Protein AF-A0AAU9UAQ5-F1 (afdb_monomer_lite)

pLDDT: mean 81.53, std 12.06, range [38.0, 95.94]

Sequence (138 aa):
MWKEHFDVRSLTKGIWYKTIRPSLSRLSWFNGASISRSDIVIALCLRSGHIPLNSFAFLLSKNNTPNCSECDVPEDVHHIIMECVRIGLAERLAFLEEYNYDLYDLGKCNSILAFPLSEEAKSLYKLVKLALSVKKKV

Secondary structure (DSSP, 8-state):
-HHHHHHHHHTTS---SS---SS--SS-TTTT----HHHHHHHHHHHHT---SHHHHHHTTSSS-SB-TTT-SB--HHIIIII-TTS-HHHHHHHHHHTT--TT-HHHHHHHHHSTTSHHHHHHHHHHHHHHHHGGG-

Structure (mmCIF, N/CA/C/O backbone):
data_AF-A0AAU9UAQ5-F1
#
_entry.id   AF-A0AAU9UAQ5-F1
#
loop_
_atom_site.group_PDB
_atom_site.id
_atom_site.type_symbol
_atom_site.label_atom_id
_atom_site.label_alt_id
_atom_site.label_comp_id
_atom_site.label_asym_id
_atom_site.label_entity_id
_atom_site.label_seq_id
_atom_site.pdbx_PDB_ins_code
_atom_site.Cartn_x
_atom_site.Cartn_y
_atom_site.Cartn_z
_atom_site.occupancy
_atom_site.B_iso_or_equiv
_atom_site.auth_seq_id
_atom_site.auth_comp_id
_atom_site.auth_asym_id
_atom_site.auth_atom_id
_atom_site.pdbx_PDB_model_num
ATOM 1 N N . MET A 1 1 ? -28.585 -23.565 8.540 1.00 58.25 1 MET A N 1
ATOM 2 C CA . MET A 1 1 ? -27.982 -22.248 8.213 1.00 58.25 1 MET A CA 1
ATOM 3 C C . MET A 1 1 ? -26.456 -22.387 8.299 1.00 58.25 1 MET A C 1
ATOM 5 O O . MET A 1 1 ? -26.001 -23.139 9.147 1.00 58.25 1 MET A O 1
ATOM 9 N N . TRP A 1 2 ? -25.638 -21.752 7.444 1.00 69.56 2 TRP A N 1
ATOM 10 C CA . TRP A 1 2 ? -24.169 -21.985 7.428 1.00 69.56 2 TRP A CA 1
ATOM 11 C C . TRP A 1 2 ? -23.490 -21.759 8.794 1.00 69.56 2 TRP A C 1
ATOM 13 O O . TRP A 1 2 ? -22.511 -22.425 9.122 1.00 69.56 2 TRP A O 1
ATOM 23 N N . LYS A 1 3 ? -24.061 -20.857 9.599 1.00 69.81 3 LYS A N 1
ATOM 24 C CA . LYS A 1 3 ? -23.599 -20.503 10.939 1.00 69.81 3 LYS A CA 1
ATOM 25 C C . LYS A 1 3 ? -23.649 -21.678 11.922 1.00 69.81 3 LYS A C 1
ATOM 27 O O . LYS A 1 3 ? -22.651 -21.969 12.561 1.00 69.81 3 LYS A O 1
ATOM 32 N N . GLU A 1 4 ? -24.755 -22.418 11.958 1.00 78.88 4 GLU A N 1
ATOM 33 C CA . GLU A 1 4 ? -24.918 -23.583 12.845 1.00 78.88 4 GLU A CA 1
ATOM 34 C C . GLU A 1 4 ? -23.919 -24.698 12.502 1.00 78.88 4 GLU A C 1
ATOM 36 O O . GLU A 1 4 ? -23.333 -25.319 13.384 1.00 78.88 4 GLU A O 1
ATOM 41 N N . HIS A 1 5 ? -23.676 -24.925 11.205 1.00 74.62 5 HIS A N 1
ATOM 42 C CA . HIS A 1 5 ? -22.689 -25.903 10.742 1.00 74.62 5 HIS A CA 1
ATOM 43 C C . HIS A 1 5 ? -21.254 -25.506 11.129 1.00 74.62 5 HIS A C 1
ATOM 45 O O . HIS A 1 5 ? -20.432 -26.368 11.446 1.00 74.62 5 HIS A O 1
ATOM 51 N N . PHE A 1 6 ? -20.955 -24.205 11.105 1.00 71.19 6 PHE A N 1
ATOM 52 C CA . PHE A 1 6 ? -19.664 -23.661 11.509 1.00 71.19 6 PHE A CA 1
ATOM 53 C C . PHE A 1 6 ? -19.445 -23.773 13.023 1.00 71.19 6 PHE A C 1
ATOM 55 O O . PHE A 1 6 ? -18.406 -24.284 13.446 1.00 71.19 6 PHE A O 1
ATOM 62 N N . ASP A 1 7 ? -20.438 -23.371 13.822 1.00 74.44 7 ASP A N 1
ATOM 63 C CA . ASP A 1 7 ? -20.376 -23.395 15.286 1.00 74.44 7 ASP A CA 1
ATOM 64 C C . ASP A 1 7 ? -20.077 -24.816 15.795 1.00 74.44 7 ASP A C 1
ATOM 66 O O . ASP A 1 7 ? -19.135 -25.012 16.562 1.00 74.44 7 ASP A O 1
ATOM 70 N N . VAL A 1 8 ? -20.765 -25.835 15.263 1.00 80.25 8 VAL A N 1
ATOM 71 C CA . VAL A 1 8 ? -20.524 -27.249 15.614 1.00 80.25 8 VAL A CA 1
ATOM 72 C C . VAL A 1 8 ? -19.118 -27.722 15.218 1.00 80.25 8 VAL A C 1
ATOM 74 O O . VAL A 1 8 ? -18.458 -28.427 15.984 1.00 80.25 8 VAL A O 1
ATOM 77 N N . ARG A 1 9 ? -18.623 -27.350 14.030 1.00 72.31 9 ARG A N 1
ATOM 78 C CA . ARG A 1 9 ? -17.303 -27.805 13.555 1.00 72.31 9 ARG A CA 1
ATOM 79 C C . ARG A 1 9 ? -16.130 -27.139 14.271 1.00 72.31 9 ARG A C 1
ATOM 81 O O . ARG A 1 9 ? -15.116 -27.805 14.483 1.00 72.31 9 ARG A O 1
ATOM 88 N N . SER A 1 10 ? -16.270 -25.875 14.668 1.00 69.00 10 SER A N 1
ATOM 89 C CA . SER A 1 10 ? -15.223 -25.115 15.368 1.00 69.00 10 SER A CA 1
ATOM 90 C C . SER A 1 10 ? -14.837 -25.689 16.738 1.00 69.00 10 SER A C 1
ATOM 92 O O . SER A 1 10 ? -13.733 -25.447 17.216 1.00 69.00 10 SER A O 1
ATOM 94 N N . LEU A 1 11 ? -15.701 -26.516 17.339 1.00 73.19 11 LEU A N 1
ATOM 95 C CA . LEU A 1 11 ? -15.438 -27.183 18.617 1.00 73.19 11 LEU A CA 1
ATOM 96 C C . LEU A 1 11 ? -14.410 -28.321 18.519 1.00 73.19 11 LEU A C 1
ATOM 98 O O . LEU A 1 11 ? -13.833 -28.709 19.529 1.00 73.19 11 LEU A O 1
ATOM 102 N N . THR A 1 12 ? -14.199 -28.891 17.328 1.00 73.38 12 THR A N 1
ATOM 103 C CA . THR A 1 12 ? -13.431 -30.143 17.159 1.00 73.38 12 THR A CA 1
ATOM 104 C C . THR A 1 12 ? -12.246 -30.031 16.202 1.00 73.38 12 THR A C 1
ATOM 106 O O . THR A 1 12 ? -11.375 -30.900 16.208 1.00 73.38 12 THR A O 1
ATOM 109 N N . LYS A 1 13 ? -12.175 -28.981 15.374 1.00 59.41 13 LYS A N 1
ATOM 110 C CA . LYS A 1 13 ? -11.080 -28.758 14.418 1.00 59.41 13 LYS A CA 1
ATOM 111 C C . LYS A 1 13 ? -10.700 -27.283 14.349 1.00 59.41 13 LYS A C 1
ATOM 113 O O . LYS A 1 13 ? -11.571 -26.425 14.293 1.00 59.41 13 LYS A O 1
ATOM 118 N N . GLY A 1 14 ? -9.396 -27.009 14.256 1.00 55.59 14 GLY A N 1
ATOM 119 C CA . GLY A 1 14 ? -8.888 -25.659 14.013 1.00 55.59 14 GLY A CA 1
ATOM 120 C C . GLY A 1 14 ? -9.053 -24.727 15.210 1.00 55.59 14 GLY A C 1
ATOM 121 O O . GLY A 1 14 ? -9.599 -23.639 15.057 1.00 55.59 14 GLY A O 1
ATOM 122 N N . ILE A 1 15 ? -8.534 -25.129 16.377 1.00 55.44 15 ILE A N 1
ATOM 123 C CA . ILE A 1 15 ? -8.311 -24.240 17.532 1.00 55.44 15 ILE A CA 1
ATOM 124 C C . ILE A 1 15 ? -7.176 -23.266 17.161 1.00 55.44 15 ILE A C 1
ATOM 126 O O . ILE A 1 15 ? -6.062 -23.327 17.668 1.00 55.44 15 ILE A O 1
ATOM 130 N N . TRP A 1 16 ? -7.407 -22.433 16.152 1.00 53.84 16 TRP A N 1
ATOM 131 C CA . TRP A 1 16 ? -6.505 -21.359 15.780 1.00 53.84 16 TRP A CA 1
ATOM 132 C C . TRP A 1 16 ? -6.554 -20.292 16.876 1.00 53.84 16 TRP A C 1
ATOM 134 O O . TRP A 1 16 ? -7.615 -20.001 17.422 1.00 53.84 16 TRP A O 1
ATOM 144 N N . TYR A 1 17 ? -5.396 -19.703 17.173 1.00 51.28 17 TYR A N 1
ATOM 145 C CA . TYR A 1 17 ? -5.086 -18.781 18.278 1.00 51.28 17 TYR A CA 1
ATOM 146 C C . TYR A 1 17 ? -5.921 -17.481 18.371 1.00 51.28 17 TYR A C 1
ATOM 148 O O . TYR A 1 17 ? -5.543 -16.557 19.090 1.00 51.28 17 TYR A O 1
ATOM 156 N N . LYS A 1 18 ? -7.040 -17.352 17.650 1.00 54.06 18 LYS A N 1
ATOM 157 C CA . LYS A 1 18 ? -7.929 -16.187 17.709 1.00 54.06 18 LYS A CA 1
ATOM 158 C C . LYS A 1 18 ? -9.387 -16.633 17.717 1.00 54.06 18 LYS A C 1
ATOM 160 O O . LYS A 1 18 ? -9.839 -17.299 16.791 1.00 54.06 18 LYS A O 1
ATOM 165 N N . THR A 1 19 ? -10.128 -16.208 18.740 1.00 60.19 19 THR A N 1
ATOM 166 C CA . THR A 1 19 ? -11.578 -16.399 18.849 1.00 60.19 19 THR A CA 1
ATOM 167 C C . THR A 1 19 ? -12.261 -15.821 17.613 1.00 60.19 19 THR A C 1
ATOM 169 O O . THR A 1 19 ? -12.319 -14.601 17.437 1.00 60.19 19 THR A O 1
ATOM 172 N N . ILE A 1 20 ? -12.769 -16.691 16.741 1.00 62.19 20 ILE A N 1
ATOM 173 C CA . ILE A 1 20 ? -13.581 -16.280 15.597 1.00 62.19 20 ILE A CA 1
ATOM 174 C C . ILE A 1 20 ? -14.845 -15.652 16.175 1.00 62.19 20 ILE A C 1
ATOM 176 O O . ILE A 1 20 ? -15.626 -16.319 16.850 1.00 62.19 20 ILE A O 1
ATOM 180 N N . ARG A 1 21 ? -15.019 -14.339 15.986 1.00 62.19 21 ARG A N 1
ATOM 181 C CA . ARG A 1 21 ? -16.192 -13.644 16.520 1.00 62.19 21 ARG A CA 1
ATOM 182 C C . ARG A 1 21 ? -17.429 -14.104 15.735 1.00 62.19 21 ARG A C 1
ATOM 184 O O . ARG A 1 21 ? -17.473 -13.879 14.526 1.00 62.19 21 ARG A O 1
ATOM 191 N N . PRO A 1 22 ? -18.451 -14.684 16.392 1.00 63.53 22 PRO A N 1
ATOM 192 C CA . PRO A 1 22 ? -19.622 -15.265 15.721 1.00 63.53 22 PRO A CA 1
ATOM 193 C C . PRO A 1 22 ? -20.554 -14.215 15.089 1.00 63.53 22 PRO A C 1
ATOM 195 O O . PRO A 1 22 ? -21.543 -14.555 14.430 1.00 63.53 22 PRO A O 1
ATOM 198 N N . SER A 1 23 ? -20.267 -12.928 15.290 1.00 69.69 23 SER A N 1
ATOM 199 C CA . SER A 1 23 ? -20.955 -11.811 14.654 1.00 69.69 23 SER A CA 1
ATOM 200 C C . SER A 1 23 ? -19.952 -10.748 14.219 1.00 69.69 23 SER A C 1
ATOM 202 O O . SER A 1 23 ? -19.204 -10.212 15.041 1.00 69.69 23 SER A O 1
ATOM 204 N N . LEU A 1 24 ? -19.978 -10.413 12.932 1.00 72.25 24 LEU A N 1
ATOM 205 C CA . LEU A 1 24 ? -19.314 -9.226 12.410 1.00 72.25 24 LEU A CA 1
ATOM 206 C C . LEU A 1 24 ? -20.121 -7.983 12.804 1.00 72.25 24 LEU A C 1
ATOM 208 O O . LEU A 1 24 ? -21.353 -8.021 12.857 1.00 72.25 24 LEU A O 1
ATOM 212 N N . SER A 1 25 ? -19.427 -6.877 13.073 1.00 77.75 25 SER A N 1
ATOM 213 C CA . SER A 1 25 ? -20.078 -5.572 13.205 1.00 77.75 25 SER A CA 1
ATOM 214 C C . SER A 1 25 ? -20.839 -5.251 11.915 1.00 77.75 25 SER A C 1
ATOM 216 O O . SER A 1 25 ? -20.303 -5.432 10.823 1.00 77.75 25 SER A O 1
ATOM 218 N N . ARG A 1 26 ? -22.075 -4.751 12.036 1.00 82.94 26 ARG A N 1
ATOM 219 C CA . ARG A 1 26 ? -22.841 -4.224 10.889 1.00 82.94 26 ARG A CA 1
ATOM 220 C C . ARG A 1 26 ? -22.304 -2.878 10.406 1.00 82.94 26 ARG A C 1
ATOM 222 O O . ARG A 1 26 ? -22.575 -2.479 9.280 1.00 82.94 26 ARG A O 1
ATOM 229 N N . LEU A 1 27 ? -21.570 -2.181 11.269 1.00 84.94 27 LEU A N 1
ATOM 230 C CA . LEU A 1 27 ? -20.916 -0.924 10.950 1.00 84.94 27 LEU A CA 1
ATOM 231 C C . LEU A 1 27 ? -19.508 -1.201 10.432 1.00 84.94 27 LEU A C 1
ATOM 233 O O . LEU A 1 27 ? -18.758 -1.977 11.035 1.00 84.94 27 LEU A O 1
ATOM 237 N N . SER A 1 28 ? -19.152 -0.531 9.339 1.00 83.81 28 SER A N 1
ATOM 238 C CA . SER A 1 28 ? -17.791 -0.510 8.812 1.00 83.81 28 SER A CA 1
ATOM 239 C C . SER A 1 28 ? -16.814 0.050 9.845 1.00 83.81 28 SER A C 1
ATOM 241 O O . SER A 1 28 ? -17.162 0.915 10.645 1.00 83.81 28 SER A O 1
ATOM 243 N N . TRP A 1 29 ? -15.556 -0.386 9.784 1.00 84.62 29 TRP A N 1
ATOM 244 C CA . TRP A 1 29 ? -14.503 0.074 10.699 1.00 84.62 29 TRP A CA 1
ATOM 245 C C . TRP A 1 29 ? -14.178 1.576 10.573 1.00 84.62 29 TRP A C 1
ATOM 247 O O . TRP A 1 29 ? -13.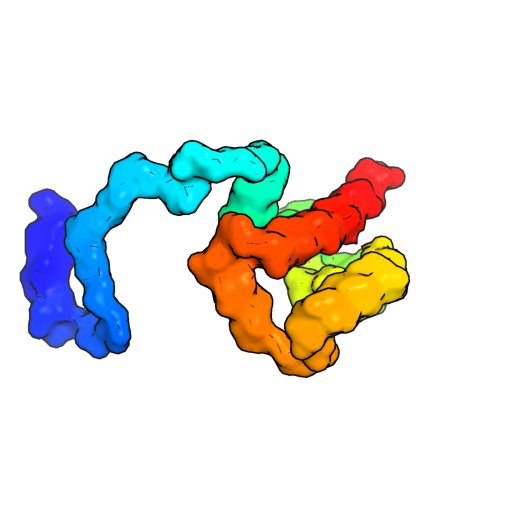572 2.140 11.474 1.00 84.62 29 TRP A O 1
ATOM 257 N N . PHE A 1 30 ? -14.584 2.219 9.475 1.00 87.00 30 PHE A N 1
ATOM 258 C CA . PHE A 1 30 ? -14.445 3.660 9.225 1.00 87.00 30 PHE A CA 1
ATOM 259 C C . PHE A 1 30 ? -15.766 4.430 9.405 1.00 87.00 30 PHE A C 1
ATOM 261 O O . PHE A 1 30 ? -15.887 5.565 8.949 1.00 87.00 30 PHE A O 1
ATOM 268 N N . ASN A 1 31 ? -16.793 3.823 10.009 1.00 87.19 31 ASN A N 1
ATOM 269 C CA . ASN A 1 31 ? -18.072 4.499 10.215 1.00 87.19 31 ASN A CA 1
ATOM 270 C C . ASN A 1 31 ? -17.890 5.770 11.064 1.00 87.19 31 ASN A C 1
ATOM 272 O O . ASN A 1 31 ? -17.376 5.696 12.176 1.00 87.19 31 ASN A O 1
ATOM 276 N N . GLY A 1 32 ? -18.317 6.922 10.540 1.00 84.38 32 GLY A N 1
ATOM 277 C CA . GLY A 1 32 ? -18.152 8.222 11.203 1.00 84.38 32 GLY A CA 1
ATOM 278 C C . GLY A 1 32 ? -16.728 8.795 11.165 1.00 84.38 32 GLY A C 1
ATOM 279 O O . GLY A 1 32 ? -16.485 9.838 11.763 1.00 84.38 32 GLY A O 1
ATOM 280 N N . ALA A 1 33 ? -15.785 8.152 10.469 1.00 85.81 33 ALA A N 1
ATOM 281 C CA . ALA A 1 33 ? -14.436 8.680 10.319 1.00 85.81 33 ALA A CA 1
ATOM 282 C C . ALA A 1 33 ? -14.387 9.810 9.278 1.00 85.81 33 ALA A C 1
ATOM 284 O O . ALA A 1 33 ? -14.930 9.684 8.180 1.00 85.81 33 ALA A O 1
ATOM 285 N N . SER A 1 34 ? -13.661 10.885 9.596 1.00 88.81 34 SER A N 1
ATOM 286 C CA . SER A 1 34 ? -13.331 11.955 8.646 1.00 88.81 34 SER A CA 1
ATOM 287 C C . SER A 1 34 ? -12.154 11.526 7.762 1.00 88.81 34 SER A C 1
ATOM 289 O O . SER A 1 34 ? -11.018 11.960 7.941 1.00 88.81 34 SER A O 1
ATOM 291 N N . ILE A 1 35 ? -12.404 10.576 6.860 1.00 88.62 35 ILE A N 1
ATOM 292 C CA . ILE A 1 35 ? -11.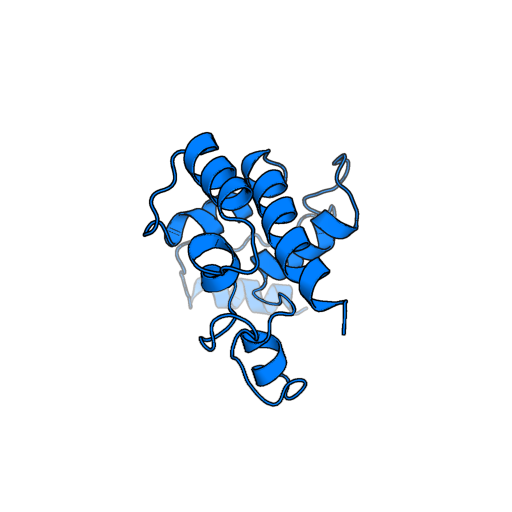409 10.037 5.927 1.00 88.62 35 ILE A CA 1
ATOM 293 C C . ILE A 1 35 ? -11.962 10.063 4.503 1.00 88.62 35 ILE A C 1
ATOM 295 O O . ILE A 1 35 ? -13.151 9.836 4.269 1.00 88.62 35 ILE A O 1
ATOM 299 N N . SER A 1 36 ? -11.100 10.359 3.532 1.00 91.50 36 SER A N 1
ATOM 300 C CA . SER A 1 36 ? -11.522 10.436 2.139 1.00 91.50 36 SER A CA 1
ATOM 301 C C . SER A 1 36 ? -11.871 9.052 1.580 1.00 91.50 36 SER A C 1
ATOM 303 O O . SER A 1 36 ? -11.312 8.025 1.975 1.00 91.50 36 SER A O 1
ATOM 305 N N . ARG A 1 37 ? -12.771 9.008 0.590 1.00 91.12 37 ARG A N 1
ATOM 306 C CA . ARG A 1 37 ? -13.115 7.754 -0.099 1.00 91.12 37 ARG A CA 1
ATOM 307 C C . ARG A 1 37 ? -11.892 7.092 -0.743 1.00 91.12 37 ARG A C 1
ATOM 309 O O . ARG A 1 37 ? -11.809 5.868 -0.751 1.00 91.12 37 ARG A O 1
ATOM 316 N N . SER A 1 38 ? -10.964 7.873 -1.298 1.00 91.44 38 SER A N 1
ATOM 317 C CA . SER A 1 38 ? -9.747 7.333 -1.916 1.00 91.44 38 SER A CA 1
ATOM 318 C C . SER A 1 38 ? -8.833 6.669 -0.887 1.00 91.44 38 SER A C 1
ATOM 320 O O . SER A 1 38 ? -8.302 5.597 -1.167 1.00 91.44 38 SER A O 1
ATOM 322 N N . ASP A 1 39 ? -8.718 7.238 0.313 1.00 92.06 39 ASP A N 1
ATOM 323 C CA . ASP A 1 39 ? -7.949 6.640 1.408 1.00 92.06 39 ASP A CA 1
ATOM 324 C C . ASP A 1 39 ? -8.590 5.353 1.920 1.00 92.06 39 ASP A C 1
ATOM 326 O O . ASP A 1 39 ? -7.887 4.372 2.138 1.00 92.06 39 ASP A O 1
ATOM 330 N N . ILE A 1 40 ? -9.923 5.302 2.023 1.00 91.81 40 ILE A N 1
ATOM 331 C CA . ILE A 1 40 ? -10.639 4.066 2.378 1.00 91.81 40 ILE A CA 1
ATOM 332 C C . ILE A 1 40 ? -10.334 2.952 1.370 1.00 91.81 40 ILE A C 1
ATOM 334 O O . ILE A 1 40 ? -10.064 1.818 1.765 1.00 91.81 40 ILE A O 1
ATOM 338 N N . VAL A 1 41 ? -10.364 3.261 0.069 1.00 92.00 41 VAL A N 1
ATOM 339 C CA . VAL A 1 41 ? -10.057 2.280 -0.984 1.00 92.00 41 VAL A CA 1
ATOM 340 C C . VAL A 1 41 ? -8.624 1.771 -0.846 1.00 92.00 41 VAL A C 1
ATOM 342 O O . VAL A 1 41 ? -8.404 0.564 -0.896 1.00 92.00 41 VAL A O 1
ATOM 345 N N . ILE A 1 42 ? -7.661 2.662 -0.613 1.00 92.56 42 ILE A N 1
ATOM 346 C CA . ILE A 1 42 ? -6.257 2.274 -0.440 1.00 92.56 42 ILE A CA 1
ATOM 347 C C . ILE A 1 42 ? -6.061 1.448 0.823 1.00 92.56 42 ILE A C 1
ATOM 349 O O . ILE A 1 42 ? -5.421 0.404 0.755 1.00 92.56 42 ILE A O 1
ATOM 353 N N . ALA A 1 43 ? -6.670 1.838 1.941 1.00 91.38 43 ALA A N 1
ATOM 354 C CA . ALA A 1 43 ? -6.634 1.072 3.181 1.00 91.38 43 ALA A CA 1
ATOM 355 C C . ALA A 1 43 ? -7.173 -0.353 2.980 1.00 91.38 43 ALA A C 1
ATOM 357 O O . ALA A 1 43 ? -6.566 -1.325 3.429 1.00 91.38 43 ALA A O 1
ATOM 358 N N . LEU A 1 44 ? -8.300 -0.495 2.276 1.00 90.75 44 LEU A N 1
ATOM 359 C CA . LEU A 1 44 ? -8.896 -1.796 1.969 1.00 90.75 44 LEU A CA 1
ATOM 360 C C . LEU A 1 44 ? -7.997 -2.636 1.061 1.00 90.75 44 LEU A C 1
ATOM 362 O O . LEU A 1 44 ? -7.780 -3.814 1.345 1.00 90.75 44 LEU A O 1
ATOM 366 N N . CYS A 1 45 ? -7.456 -2.048 -0.004 1.00 91.44 45 CYS A N 1
ATOM 367 C CA . CYS A 1 45 ? -6.545 -2.737 -0.911 1.00 91.44 45 CYS A CA 1
ATOM 368 C C . CYS A 1 45 ? -5.245 -3.153 -0.203 1.00 91.44 45 CYS A C 1
ATOM 370 O O . CYS A 1 45 ? -4.804 -4.279 -0.394 1.00 91.44 45 CYS A O 1
ATOM 372 N N . LEU A 1 46 ? -4.672 -2.305 0.660 1.00 89.00 46 LEU A N 1
ATOM 373 C CA . LEU A 1 46 ? -3.460 -2.614 1.427 1.00 89.00 46 LEU A CA 1
ATOM 374 C C . LEU A 1 46 ? -3.718 -3.782 2.382 1.00 89.00 46 LEU A C 1
ATOM 376 O O . LEU A 1 46 ? -2.961 -4.745 2.408 1.00 89.00 46 LEU A O 1
ATOM 380 N N . ARG A 1 47 ? -4.841 -3.745 3.108 1.00 87.00 47 ARG A N 1
ATOM 381 C CA . ARG A 1 47 ? -5.229 -4.802 4.055 1.00 87.00 47 ARG A CA 1
ATOM 382 C C . ARG A 1 47 ? -5.581 -6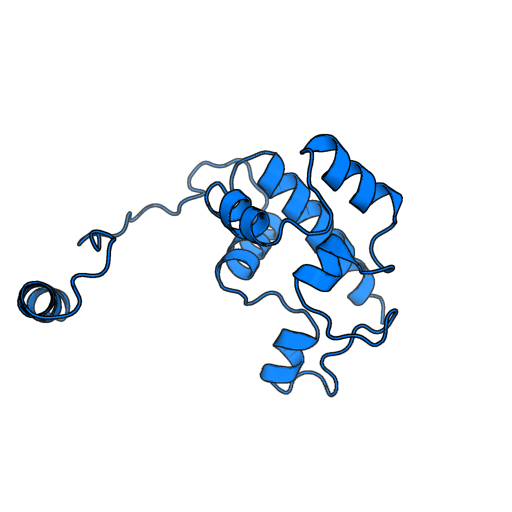.133 3.399 1.00 87.00 47 ARG A C 1
ATOM 384 O O . ARG A 1 47 ? -5.464 -7.167 4.046 1.00 87.00 47 ARG A O 1
ATOM 391 N N . SER A 1 48 ? -6.069 -6.104 2.162 1.00 86.81 48 SER A N 1
ATOM 392 C CA . SER A 1 48 ? -6.418 -7.311 1.401 1.00 86.81 48 SER A CA 1
ATOM 393 C C . SER A 1 48 ? -5.293 -7.799 0.487 1.00 86.81 48 SER A C 1
ATOM 395 O O . SER A 1 48 ? -5.438 -8.855 -0.116 1.00 86.81 48 SER A O 1
ATOM 397 N N . GLY A 1 49 ? -4.186 -7.055 0.372 1.00 85.75 49 GLY A N 1
ATOM 398 C CA . GLY A 1 49 ? -3.112 -7.360 -0.576 1.00 85.75 49 GLY A CA 1
ATOM 399 C C . GLY A 1 49 ? -3.495 -7.140 -2.047 1.00 85.75 49 GLY A C 1
ATOM 400 O O . GLY A 1 49 ? -2.833 -7.662 -2.934 1.00 85.75 49 GLY A O 1
ATOM 401 N N . HIS A 1 50 ? -4.555 -6.375 -2.328 1.00 89.56 50 HIS A N 1
ATOM 402 C CA . HIS A 1 50 ? -5.095 -6.131 -3.673 1.00 89.56 50 HIS A CA 1
ATOM 403 C C . HIS A 1 50 ? -4.783 -4.718 -4.194 1.00 89.56 50 HIS A C 1
ATOM 405 O O . HIS A 1 50 ? -5.621 -4.076 -4.838 1.00 89.56 50 HIS A O 1
ATOM 411 N N . ILE A 1 51 ? -3.606 -4.176 -3.876 1.00 89.94 51 ILE A N 1
ATOM 412 C CA . ILE A 1 51 ? -3.182 -2.883 -4.433 1.00 89.94 51 ILE A CA 1
ATOM 413 C C . ILE A 1 51 ? -2.868 -3.067 -5.926 1.00 89.94 51 ILE A C 1
ATOM 415 O O . ILE A 1 51 ? -2.202 -4.035 -6.287 1.00 89.94 51 ILE A O 1
ATOM 419 N N . PRO A 1 52 ? -3.303 -2.146 -6.809 1.00 89.38 52 PRO A N 1
ATOM 420 C CA . PRO A 1 52 ? -3.116 -2.247 -8.261 1.00 89.38 52 PRO A CA 1
ATOM 421 C C . PRO A 1 52 ? -1.673 -1.933 -8.730 1.00 89.38 52 PRO A C 1
ATOM 423 O O . PRO A 1 52 ? -1.451 -1.102 -9.617 1.00 89.38 52 PRO A O 1
ATOM 426 N N . LEU A 1 53 ? -0.680 -2.596 -8.136 1.00 91.44 53 LEU A N 1
ATOM 427 C CA . LEU A 1 53 ? 0.722 -2.568 -8.571 1.00 91.44 53 LEU A CA 1
ATOM 428 C C . LEU A 1 53 ? 0.983 -3.609 -9.662 1.00 91.44 53 LEU A C 1
ATOM 430 O O . LEU A 1 53 ? 0.152 -4.488 -9.887 1.00 91.44 53 LEU A O 1
ATOM 434 N N . ASN A 1 54 ? 2.118 -3.507 -10.358 1.00 93.12 54 ASN A N 1
ATOM 435 C CA . ASN A 1 54 ? 2.449 -4.398 -11.470 1.00 93.12 54 ASN A CA 1
ATOM 436 C C . ASN A 1 54 ? 2.543 -5.855 -11.023 1.00 93.12 54 ASN A C 1
ATOM 438 O O . ASN A 1 54 ? 2.031 -6.705 -11.741 1.00 93.12 54 ASN A O 1
ATOM 442 N N . SER A 1 55 ? 3.073 -6.145 -9.829 1.00 93.19 55 SER A N 1
ATOM 443 C CA . SER A 1 55 ? 3.079 -7.510 -9.281 1.00 93.19 55 SER A CA 1
ATOM 444 C C . SER A 1 55 ? 1.671 -8.117 -9.232 1.00 93.19 55 SER A C 1
ATOM 446 O O . SER A 1 55 ? 1.431 -9.188 -9.785 1.00 93.19 55 SER A O 1
ATOM 448 N N . PHE A 1 56 ? 0.702 -7.400 -8.658 1.00 92.75 56 PHE A N 1
ATOM 449 C CA . PHE A 1 56 ? -0.689 -7.851 -8.579 1.00 92.75 56 PHE A CA 1
ATOM 450 C C . PHE A 1 56 ? -1.391 -7.849 -9.946 1.00 92.75 56 PHE A C 1
ATOM 452 O O . PHE A 1 56 ? -2.134 -8.771 -10.272 1.00 92.75 56 PHE A O 1
ATOM 459 N N . ALA A 1 57 ? -1.150 -6.838 -10.783 1.00 92.38 57 ALA A N 1
ATOM 460 C CA . ALA A 1 57 ? -1.726 -6.762 -12.124 1.00 92.38 57 ALA A CA 1
ATOM 461 C C . ALA A 1 57 ? -1.221 -7.890 -13.039 1.00 92.38 57 ALA A C 1
ATOM 463 O O . ALA A 1 57 ? -1.994 -8.410 -13.843 1.00 92.38 57 ALA A O 1
ATOM 464 N N . PHE A 1 58 ? 0.041 -8.293 -12.891 1.00 94.81 58 PHE A N 1
ATOM 465 C CA . PHE A 1 58 ? 0.641 -9.424 -13.593 1.00 94.81 58 PHE A CA 1
ATOM 466 C C . PHE A 1 58 ? -0.026 -10.746 -13.198 1.00 94.81 58 PHE A C 1
ATOM 468 O O . PHE A 1 58 ? -0.393 -11.525 -14.075 1.00 94.81 58 PHE A O 1
ATOM 475 N N . LEU A 1 59 ? -0.302 -10.956 -11.903 1.00 93.62 59 LEU A N 1
ATOM 476 C CA . LEU A 1 59 ? -1.073 -12.118 -11.430 1.00 93.62 59 LEU A CA 1
ATOM 477 C C . LEU A 1 59 ? -2.482 -12.181 -12.035 1.00 93.62 59 LEU A C 1
ATOM 479 O O . LEU A 1 59 ? -3.017 -13.264 -12.248 1.00 93.62 59 LEU A O 1
ATOM 483 N N . LEU A 1 60 ? -3.079 -11.024 -12.331 1.00 93.69 60 LEU A N 1
ATOM 484 C CA . LEU A 1 60 ? -4.374 -10.919 -13.007 1.00 93.69 60 LEU A CA 1
ATOM 485 C C . LEU A 1 60 ? -4.272 -10.930 -14.542 1.00 93.69 60 LEU A C 1
ATOM 487 O O . LEU A 1 60 ? -5.275 -10.669 -15.207 1.00 93.69 60 LEU A O 1
ATOM 491 N N . SER A 1 61 ? -3.079 -11.151 -15.102 1.00 94.00 61 SER A N 1
ATOM 492 C CA . SER A 1 61 ? -2.797 -11.073 -16.544 1.00 94.00 61 SER A CA 1
ATOM 493 C C . SER A 1 61 ? -3.213 -9.742 -17.189 1.00 94.00 61 SER A C 1
ATOM 495 O O . SER A 1 61 ? -3.521 -9.682 -18.376 1.00 94.00 61 SER A O 1
ATOM 497 N N . LYS A 1 62 ? -3.239 -8.657 -16.405 1.00 91.88 62 LYS A N 1
ATOM 498 C CA . LYS A 1 62 ? -3.526 -7.292 -16.881 1.00 91.88 62 LYS A CA 1
ATOM 499 C C . LYS A 1 62 ? -2.274 -6.559 -17.348 1.00 91.88 62 LYS A C 1
ATOM 501 O O . LYS A 1 62 ? -2.382 -5.615 -18.122 1.00 91.88 62 LYS A O 1
ATOM 506 N N . ASN A 1 63 ? -1.111 -7.005 -16.879 1.00 92.25 63 ASN A N 1
ATOM 507 C CA . ASN A 1 63 ? 0.195 -6.496 -17.268 1.00 92.25 63 ASN A CA 1
ATOM 508 C C . ASN A 1 63 ? 1.075 -7.641 -17.770 1.00 92.25 63 ASN A C 1
ATOM 510 O O . ASN A 1 63 ? 0.971 -8.763 -17.280 1.00 92.25 63 ASN A O 1
ATOM 514 N N . ASN A 1 64 ? 1.992 -7.324 -18.685 1.00 94.25 64 ASN A N 1
ATOM 515 C CA . ASN A 1 64 ? 2.948 -8.288 -19.242 1.00 94.25 64 ASN A CA 1
ATOM 516 C C . ASN A 1 64 ? 4.160 -8.537 -18.331 1.00 94.25 64 ASN A C 1
ATOM 518 O O . ASN A 1 64 ? 4.892 -9.497 -18.538 1.00 94.25 64 ASN A O 1
ATOM 522 N N . THR A 1 65 ? 4.388 -7.668 -17.344 1.00 95.12 65 THR A N 1
ATOM 523 C CA . THR A 1 65 ? 5.514 -7.756 -16.410 1.00 95.12 65 THR A CA 1
ATOM 524 C C . THR A 1 65 ? 5.071 -7.389 -14.990 1.00 95.12 65 THR A C 1
ATOM 526 O O . THR A 1 65 ? 4.235 -6.488 -14.836 1.00 95.12 65 THR A O 1
ATOM 529 N N . PRO A 1 66 ? 5.611 -8.057 -13.953 1.00 95.94 66 PRO A N 1
ATOM 530 C CA . PRO A 1 66 ? 5.426 -7.655 -12.565 1.00 95.94 66 PRO A CA 1
ATOM 531 C C . PRO A 1 66 ? 6.331 -6.482 -12.159 1.00 95.94 66 PRO A C 1
ATOM 533 O O . PRO A 1 66 ? 6.156 -5.947 -11.064 1.00 95.94 66 PRO A O 1
ATOM 536 N N . ASN A 1 67 ? 7.286 -6.080 -13.003 1.00 95.44 67 ASN A N 1
ATOM 537 C CA . ASN A 1 67 ? 8.349 -5.150 -12.630 1.00 95.44 67 ASN A CA 1
ATOM 538 C C . ASN A 1 67 ? 7.912 -3.683 -12.659 1.00 95.44 67 ASN A C 1
ATOM 540 O O . ASN A 1 67 ? 7.048 -3.279 -13.438 1.00 95.44 67 ASN A O 1
ATOM 544 N N . CYS A 1 68 ? 8.540 -2.870 -11.817 1.00 92.12 68 CYS A N 1
ATOM 545 C CA . CYS A 1 68 ? 8.445 -1.418 -11.809 1.00 92.12 68 CYS A CA 1
ATOM 546 C C . CYS A 1 68 ? 9.097 -0.832 -13.069 1.00 92.12 68 CYS A C 1
ATOM 548 O O . CYS A 1 68 ? 10.196 -1.235 -13.435 1.00 92.12 68 CYS A O 1
ATOM 550 N N . SER A 1 69 ? 8.456 0.163 -13.690 1.00 89.75 69 SER A N 1
ATOM 551 C CA . SER A 1 69 ? 8.986 0.848 -14.882 1.00 89.75 69 SER A CA 1
ATOM 552 C C . SER A 1 69 ? 10.320 1.558 -14.645 1.00 89.75 69 SER A C 1
ATOM 554 O O . SER A 1 69 ? 11.107 1.681 -15.572 1.00 89.75 69 SER A O 1
ATOM 556 N N . GLU A 1 70 ? 10.556 2.028 -13.417 1.00 89.75 70 GLU A N 1
ATOM 557 C CA . GLU A 1 70 ? 11.728 2.846 -13.079 1.00 89.75 70 GLU A CA 1
ATOM 558 C C . GLU A 1 70 ? 12.887 2.016 -12.522 1.00 89.75 70 GLU A C 1
ATOM 560 O O . GLU A 1 70 ? 14.047 2.382 -12.677 1.00 89.75 70 GLU A O 1
ATOM 565 N N . CYS A 1 71 ? 12.575 0.922 -11.821 1.00 90.19 71 CYS A N 1
ATOM 566 C CA . CYS A 1 71 ? 13.563 0.150 -11.064 1.00 90.19 71 CYS A CA 1
ATOM 567 C C . CYS A 1 71 ? 13.830 -1.243 -11.644 1.00 90.19 71 CYS A C 1
ATOM 569 O O . CYS A 1 71 ? 14.769 -1.892 -11.204 1.00 90.19 71 CYS A O 1
ATOM 571 N N . ASP A 1 72 ? 12.981 -1.719 -12.561 1.00 92.62 72 ASP A N 1
ATOM 572 C CA . ASP A 1 72 ? 13.020 -3.064 -13.155 1.00 92.62 72 ASP A CA 1
ATOM 573 C C . ASP A 1 72 ? 13.076 -4.233 -12.144 1.00 92.62 72 ASP A C 1
ATOM 575 O O . ASP A 1 72 ? 13.553 -5.329 -12.423 1.00 92.62 72 ASP A O 1
ATOM 579 N N . VAL A 1 73 ? 12.531 -4.014 -10.948 1.00 93.88 73 VAL A N 1
ATOM 580 C CA . VAL A 1 73 ? 12.318 -5.042 -9.916 1.00 93.88 73 VAL A CA 1
ATOM 581 C C . VAL A 1 73 ? 10.819 -5.232 -9.682 1.00 93.88 73 VAL A C 1
ATOM 583 O O . VAL A 1 73 ? 10.055 -4.317 -10.009 1.00 93.88 73 VAL A O 1
ATOM 586 N N . PRO A 1 74 ? 10.359 -6.370 -9.128 1.00 94.00 74 PRO A N 1
ATOM 587 C CA . PRO A 1 74 ? 8.942 -6.591 -8.846 1.00 94.00 74 PRO A CA 1
ATOM 588 C C . PRO A 1 74 ? 8.287 -5.409 -8.105 1.00 94.00 74 PRO A C 1
ATOM 590 O O . PRO A 1 74 ? 8.703 -5.028 -7.016 1.00 94.00 74 PRO A O 1
ATOM 593 N N . GLU A 1 75 ? 7.254 -4.807 -8.705 1.00 92.00 75 GLU A N 1
ATOM 594 C CA . GLU A 1 75 ? 6.532 -3.669 -8.122 1.00 92.00 75 GLU A CA 1
ATOM 595 C C . GLU A 1 75 ? 5.491 -4.197 -7.134 1.00 92.00 75 GLU A C 1
ATOM 597 O O . GLU A 1 75 ? 4.336 -4.435 -7.499 1.00 92.00 75 GLU A O 1
ATOM 602 N N . ASP A 1 76 ? 5.888 -4.412 -5.887 1.00 89.38 76 ASP A N 1
ATOM 603 C CA . ASP A 1 76 ? 4.991 -4.729 -4.779 1.00 89.38 76 ASP A CA 1
ATOM 604 C C . ASP A 1 76 ? 4.908 -3.576 -3.762 1.00 89.38 76 ASP A C 1
ATOM 606 O O . ASP A 1 76 ? 5.479 -2.496 -3.943 1.00 89.38 76 ASP A O 1
ATOM 610 N N . VAL A 1 77 ? 4.101 -3.763 -2.715 1.00 86.38 77 VAL A N 1
ATOM 611 C CA . VAL A 1 77 ? 3.875 -2.725 -1.698 1.00 86.38 77 VAL A CA 1
ATOM 612 C C . VAL A 1 77 ? 5.179 -2.381 -0.974 1.00 86.38 77 VAL A C 1
ATOM 614 O O . VAL A 1 77 ? 5.392 -1.215 -0.648 1.00 86.38 77 VAL A O 1
ATOM 617 N N . HIS A 1 78 ? 6.058 -3.363 -0.766 1.00 84.81 78 HIS A N 1
ATOM 618 C CA . HIS A 1 78 ? 7.347 -3.146 -0.126 1.00 84.81 78 HIS A CA 1
ATOM 619 C C . HIS A 1 78 ? 8.247 -2.285 -1.004 1.00 84.81 78 HIS A C 1
ATOM 621 O O . HIS A 1 78 ? 8.706 -1.241 -0.544 1.00 84.81 78 HIS A O 1
ATOM 627 N N . HIS A 1 79 ? 8.404 -2.664 -2.273 1.00 87.38 79 HIS A N 1
ATOM 628 C CA . HIS A 1 79 ? 9.166 -1.900 -3.244 1.00 87.38 79 HIS A CA 1
ATOM 629 C C . HIS A 1 79 ? 8.705 -0.445 -3.254 1.00 87.38 79 HIS A C 1
ATOM 631 O O . HIS A 1 79 ? 9.501 0.469 -3.074 1.00 87.38 79 HIS A O 1
ATOM 637 N N . ILE A 1 80 ? 7.397 -0.219 -3.386 1.00 86.44 8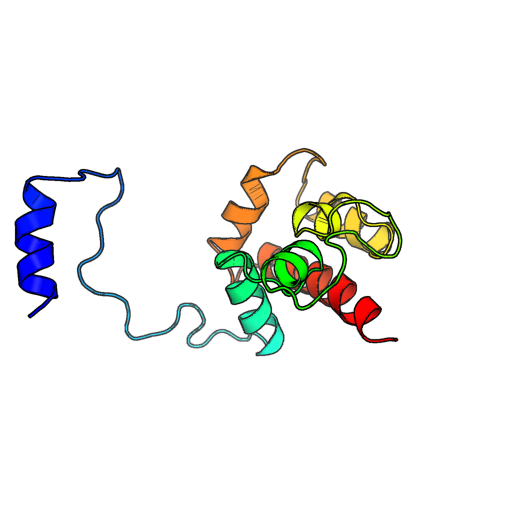0 ILE A N 1
ATOM 638 C CA . ILE A 1 80 ? 6.817 1.121 -3.453 1.00 86.44 80 ILE A CA 1
ATOM 639 C C . ILE A 1 80 ? 7.135 1.948 -2.199 1.00 86.44 80 ILE A C 1
ATOM 641 O O . ILE A 1 80 ? 7.519 3.102 -2.339 1.00 86.44 80 ILE A O 1
ATOM 645 N N . ILE A 1 81 ? 6.991 1.391 -0.993 1.00 81.62 81 ILE A N 1
ATOM 646 C CA . ILE A 1 81 ? 7.174 2.141 0.263 1.00 81.62 81 ILE A CA 1
ATOM 647 C C . ILE A 1 81 ? 8.660 2.340 0.590 1.00 81.62 81 ILE A C 1
ATOM 649 O O . ILE A 1 81 ? 9.053 3.425 1.014 1.00 81.62 81 ILE A O 1
ATOM 653 N N . MET A 1 82 ? 9.479 1.302 0.413 1.00 80.69 82 MET A N 1
ATOM 654 C CA . MET A 1 82 ? 10.824 1.241 0.989 1.00 80.69 82 MET A CA 1
ATOM 655 C C . MET A 1 82 ? 11.923 1.537 -0.030 1.00 80.69 82 MET A C 1
ATOM 657 O O . MET A 1 82 ? 12.939 2.122 0.329 1.00 80.69 82 MET A O 1
ATOM 661 N N . GLU A 1 83 ? 11.726 1.230 -1.312 1.00 84.06 83 GLU A N 1
ATOM 662 C CA . GLU A 1 83 ? 12.829 1.140 -2.283 1.00 84.06 83 GLU A CA 1
ATOM 663 C C . GLU A 1 83 ? 12.647 2.046 -3.506 1.00 84.06 83 GLU A C 1
ATOM 665 O O . GLU A 1 83 ? 13.616 2.623 -4.001 1.00 84.06 83 GLU A O 1
ATOM 670 N N . CYS A 1 84 ? 11.410 2.220 -3.964 1.00 87.38 84 CYS A N 1
ATOM 671 C CA . CYS A 1 84 ? 11.084 2.752 -5.276 1.00 87.38 84 CYS A CA 1
ATOM 672 C C . CYS A 1 84 ? 11.535 4.201 -5.455 1.00 87.38 84 CYS A C 1
ATOM 674 O O . CYS A 1 84 ? 11.130 5.091 -4.710 1.00 87.38 84 CYS A O 1
ATOM 676 N N . VAL A 1 85 ? 12.291 4.453 -6.525 1.00 85.88 85 VAL A N 1
ATOM 677 C CA . VAL A 1 85 ? 12.766 5.800 -6.893 1.00 85.88 85 VAL A CA 1
ATOM 678 C C . VAL A 1 85 ? 11.646 6.717 -7.391 1.00 85.88 85 VAL A C 1
ATOM 680 O O . VAL A 1 85 ? 11.822 7.930 -7.453 1.00 85.88 85 VAL A O 1
ATOM 683 N N . ARG A 1 86 ? 10.487 6.144 -7.754 1.00 80.81 86 ARG A N 1
ATOM 684 C CA . ARG A 1 86 ? 9.303 6.886 -8.211 1.00 80.81 86 ARG A CA 1
ATOM 685 C C . ARG A 1 86 ? 8.704 7.742 -7.100 1.00 80.81 86 ARG A C 1
ATOM 687 O O . ARG A 1 86 ? 8.116 8.786 -7.371 1.00 80.81 86 ARG A O 1
ATOM 694 N N . ILE A 1 87 ? 8.807 7.271 -5.861 1.00 78.12 87 ILE A N 1
ATOM 695 C CA . ILE A 1 87 ? 8.488 8.092 -4.704 1.00 78.12 87 ILE A CA 1
ATOM 696 C C . ILE A 1 87 ? 9.722 8.939 -4.425 1.00 78.12 87 ILE A C 1
ATOM 698 O O . ILE A 1 87 ? 10.823 8.403 -4.298 1.00 78.12 87 ILE A O 1
ATOM 702 N N . GLY A 1 88 ? 9.547 10.258 -4.354 1.00 74.50 88 GLY A N 1
ATOM 703 C CA . GLY A 1 88 ? 10.651 11.148 -4.035 1.00 74.50 88 GLY A CA 1
ATOM 704 C C . GLY A 1 88 ? 11.317 10.730 -2.723 1.00 74.50 88 GLY A C 1
ATOM 705 O O . GLY A 1 88 ? 10.665 10.345 -1.747 1.00 74.50 88 GLY A O 1
ATOM 706 N N . LEU A 1 89 ? 12.652 10.769 -2.721 1.00 77.81 89 LEU A N 1
ATOM 707 C CA . LEU A 1 89 ? 13.459 10.384 -1.564 1.00 77.81 89 LEU A CA 1
ATOM 708 C C . LEU A 1 89 ? 13.036 11.171 -0.313 1.00 77.81 89 LEU A C 1
ATOM 710 O O . LEU A 1 89 ? 13.009 10.607 0.775 1.00 77.81 89 LEU A O 1
ATOM 714 N N . ALA A 1 90 ? 12.655 12.440 -0.485 1.00 80.56 90 ALA A N 1
ATOM 715 C CA . ALA A 1 90 ? 12.216 13.317 0.592 1.00 80.56 90 ALA A CA 1
ATOM 716 C C . ALA A 1 90 ? 10.921 12.829 1.259 1.00 80.56 90 ALA A C 1
ATOM 718 O O . ALA A 1 90 ? 10.858 12.757 2.481 1.00 80.56 90 ALA A O 1
ATOM 719 N N . GLU A 1 91 ? 9.900 12.456 0.485 1.00 84.25 91 GLU A N 1
ATOM 720 C CA . GLU A 1 91 ? 8.615 11.996 1.017 1.00 84.25 91 GLU A CA 1
ATOM 721 C C . GLU A 1 91 ? 8.752 10.672 1.767 1.00 84.25 91 GLU A C 1
ATOM 723 O O . GLU A 1 91 ? 8.124 10.482 2.809 1.00 84.25 91 GLU A O 1
ATOM 728 N N . ARG A 1 92 ? 9.592 9.768 1.252 1.00 85.12 92 ARG A N 1
ATOM 729 C CA . ARG A 1 92 ? 9.893 8.502 1.923 1.00 85.12 92 ARG A CA 1
ATOM 730 C C . ARG A 1 92 ? 10.676 8.732 3.212 1.00 85.12 92 ARG A C 1
ATOM 732 O O . ARG A 1 92 ? 10.288 8.191 4.241 1.00 85.12 92 ARG A O 1
ATOM 739 N N . LEU A 1 93 ? 11.754 9.519 3.172 1.00 82.88 93 LEU A N 1
ATOM 740 C CA . LEU A 1 93 ? 12.559 9.797 4.364 1.00 82.88 93 LEU A CA 1
ATOM 741 C C . LEU A 1 93 ? 11.734 10.499 5.441 1.00 82.88 93 LEU A C 1
ATOM 743 O O . LEU A 1 93 ? 11.792 10.081 6.589 1.00 82.88 93 LEU A O 1
ATOM 747 N N . ALA A 1 94 ? 10.885 11.460 5.067 1.00 85.75 94 ALA A N 1
ATOM 748 C CA . ALA A 1 94 ? 9.977 12.110 6.007 1.00 85.75 94 ALA A CA 1
ATOM 749 C C . ALA A 1 94 ? 9.053 11.099 6.706 1.00 85.75 94 ALA A C 1
ATOM 751 O O . ALA A 1 94 ? 8.908 11.148 7.922 1.00 85.75 94 ALA A O 1
ATOM 752 N N . PHE A 1 95 ? 8.475 10.147 5.964 1.00 86.19 95 PHE A N 1
ATOM 753 C CA . PHE A 1 95 ? 7.648 9.089 6.553 1.00 86.19 95 PHE A CA 1
ATOM 754 C C . PHE A 1 95 ? 8.445 8.169 7.494 1.00 86.19 95 PHE A C 1
ATOM 756 O O . PHE A 1 95 ? 7.957 7.807 8.564 1.00 86.19 95 PHE A O 1
ATOM 763 N N . LEU A 1 96 ? 9.661 7.776 7.105 1.00 84.44 96 LEU A N 1
ATOM 764 C CA . LEU A 1 96 ? 10.498 6.889 7.917 1.00 84.44 96 LEU A CA 1
ATOM 765 C C . LEU A 1 96 ? 10.994 7.581 9.196 1.00 84.44 96 LEU A C 1
ATOM 767 O O . LEU A 1 96 ? 10.977 6.964 10.259 1.00 84.44 96 LEU A O 1
ATOM 771 N N . GLU A 1 97 ? 11.380 8.856 9.109 1.00 85.69 97 GLU A N 1
ATOM 772 C CA . GLU A 1 97 ? 11.828 9.671 10.243 1.00 85.69 97 GLU A CA 1
ATOM 773 C C . GLU A 1 97 ? 10.689 9.971 11.221 1.00 85.69 97 GLU A C 1
ATOM 775 O O . GLU A 1 97 ? 10.851 9.765 12.423 1.00 85.69 97 GLU A O 1
ATOM 780 N N . GLU A 1 98 ? 9.526 10.406 10.719 1.00 87.00 98 GLU A N 1
ATOM 781 C CA . GLU A 1 98 ? 8.371 10.793 11.544 1.00 87.00 98 GLU A CA 1
ATOM 782 C C . GLU A 1 98 ? 7.928 9.662 12.481 1.00 87.00 98 GLU A C 1
ATOM 784 O O . GLU A 1 98 ? 7.551 9.904 13.628 1.00 87.00 98 GLU A O 1
ATOM 789 N N . TYR A 1 99 ? 8.025 8.417 12.013 1.00 83.44 99 TYR A N 1
ATOM 790 C CA . TYR A 1 99 ? 7.545 7.242 12.736 1.00 83.44 99 TYR A CA 1
ATOM 791 C C . TYR A 1 99 ? 8.658 6.278 13.172 1.00 83.44 99 TYR A C 1
ATOM 793 O O . TYR A 1 99 ? 8.363 5.177 13.642 1.00 83.44 99 TYR A O 1
ATOM 801 N N . ASN A 1 100 ? 9.924 6.700 13.064 1.00 81.25 100 ASN A N 1
ATOM 802 C CA . ASN A 1 100 ? 11.110 5.948 13.480 1.00 81.25 100 ASN A CA 1
ATOM 803 C C . ASN A 1 100 ? 11.132 4.504 12.930 1.00 81.25 100 ASN A C 1
ATOM 805 O O . ASN A 1 100 ? 11.257 3.521 13.674 1.00 81.25 100 ASN A O 1
ATOM 809 N N . TYR A 1 101 ? 10.937 4.376 11.617 1.00 77.94 101 TYR A N 1
ATOM 810 C CA . TYR A 1 101 ? 11.002 3.104 10.901 1.00 77.94 101 TYR A CA 1
ATOM 811 C C . TYR A 1 101 ? 12.415 2.827 10.388 1.00 77.94 101 TYR A C 1
ATOM 813 O O . TYR A 1 101 ? 13.033 3.680 9.755 1.00 77.94 101 TYR A O 1
ATOM 821 N N . ASP A 1 102 ? 12.886 1.596 10.597 1.00 72.06 102 ASP A N 1
ATOM 822 C CA . ASP A 1 102 ? 14.070 1.080 9.910 1.00 72.06 102 ASP A CA 1
ATOM 823 C C . ASP A 1 102 ? 13.677 0.533 8.525 1.00 72.06 102 ASP A C 1
ATOM 825 O O . ASP A 1 102 ? 12.558 0.051 8.317 1.00 72.06 102 ASP A O 1
ATOM 829 N N . LEU A 1 103 ? 14.616 0.561 7.579 1.00 65.25 103 LEU A N 1
ATOM 830 C CA . LEU A 1 103 ? 14.454 0.068 6.208 1.00 65.25 103 LEU A CA 1
ATOM 831 C C . LEU A 1 103 ? 14.069 -1.424 6.144 1.00 65.25 103 LEU A C 1
ATOM 833 O O . LEU A 1 103 ? 13.514 -1.877 5.144 1.00 65.25 103 LEU A O 1
ATOM 837 N N . TYR A 1 104 ? 14.306 -2.174 7.223 1.00 64.12 104 TYR A N 1
ATOM 838 C CA . TYR A 1 104 ? 14.087 -3.620 7.311 1.00 64.12 104 TYR A CA 1
ATOM 839 C C . TYR A 1 104 ? 12.807 -4.030 8.064 1.00 64.12 104 TYR A C 1
ATOM 841 O O . TYR A 1 104 ? 12.525 -5.222 8.207 1.00 64.12 104 TYR A O 1
ATOM 849 N N . ASP A 1 105 ? 12.003 -3.079 8.547 1.00 65.69 105 ASP A N 1
ATOM 850 C CA . ASP A 1 105 ? 10.928 -3.339 9.517 1.00 65.69 105 ASP A CA 1
ATOM 851 C C . ASP A 1 105 ? 9.587 -3.778 8.874 1.00 65.69 105 ASP A C 1
ATOM 853 O O . ASP A 1 105 ? 8.518 -3.184 9.054 1.00 65.69 105 ASP A O 1
ATOM 857 N N . LEU A 1 106 ? 9.640 -4.869 8.101 1.00 58.50 106 LEU A N 1
ATOM 858 C CA . LEU A 1 106 ? 8.548 -5.432 7.284 1.00 58.50 106 LEU A CA 1
ATOM 859 C C . LEU A 1 106 ? 7.255 -5.735 8.063 1.00 58.50 106 LEU A C 1
ATOM 861 O O . LEU A 1 106 ? 6.149 -5.623 7.528 1.00 58.50 106 LEU A O 1
ATOM 865 N N . GLY A 1 107 ? 7.371 -6.118 9.337 1.00 64.25 107 GLY A N 1
ATOM 866 C CA . GLY A 1 107 ? 6.225 -6.479 10.176 1.00 64.25 107 GLY A CA 1
ATOM 867 C C . GLY A 1 107 ? 5.341 -5.289 10.550 1.00 64.25 107 GLY A C 1
ATOM 868 O O . GLY A 1 107 ? 4.157 -5.468 10.852 1.00 64.25 107 GLY A O 1
ATOM 869 N N . LYS A 1 108 ? 5.880 -4.065 10.502 1.00 70.31 108 LYS A N 1
ATOM 870 C CA . LYS A 1 108 ? 5.173 -2.890 11.012 1.00 70.31 108 LYS A CA 1
ATOM 871 C C . LYS A 1 108 ? 4.116 -2.349 10.055 1.00 70.31 108 LYS A C 1
ATOM 873 O O . LYS A 1 108 ? 3.107 -1.848 10.539 1.00 70.31 108 LYS A O 1
ATOM 878 N N . CYS A 1 109 ? 4.235 -2.550 8.739 1.00 67.50 109 CYS A N 1
ATOM 879 C CA . CYS A 1 109 ? 3.179 -2.160 7.792 1.00 67.50 109 CYS A CA 1
ATOM 880 C C . CYS A 1 109 ? 1.830 -2.820 8.128 1.00 67.50 109 CYS A C 1
ATOM 882 O O . CYS A 1 109 ? 0.793 -2.158 8.152 1.00 67.50 109 CYS A O 1
ATOM 884 N N . ASN A 1 110 ? 1.836 -4.108 8.479 1.00 70.31 110 ASN A N 1
ATOM 885 C CA . ASN A 1 110 ? 0.621 -4.807 8.906 1.00 70.31 110 ASN A CA 1
ATOM 886 C C . ASN A 1 110 ? 0.074 -4.266 10.237 1.00 70.31 110 ASN A C 1
ATOM 888 O O . ASN A 1 110 ? -1.143 -4.194 10.415 1.00 70.31 110 ASN A O 1
ATOM 892 N N . SER A 1 111 ? 0.958 -3.852 11.147 1.00 80.12 111 SER A N 1
ATOM 893 C CA . SER A 1 111 ? 0.587 -3.221 12.418 1.00 80.12 111 SER A CA 1
ATOM 894 C C . SER A 1 111 ? -0.039 -1.838 12.218 1.00 80.12 111 SER A C 1
ATOM 896 O O . SER A 1 111 ? -1.054 -1.549 12.845 1.00 80.12 111 SER A O 1
ATOM 898 N N . ILE A 1 112 ? 0.483 -1.021 11.294 1.00 83.69 112 ILE A N 1
ATOM 899 C CA . ILE A 1 112 ? -0.112 0.272 10.904 1.00 83.69 112 ILE A CA 1
ATOM 900 C C . ILE A 1 112 ? -1.540 0.050 10.390 1.00 83.69 112 ILE A C 1
ATOM 902 O O . ILE A 1 112 ? -2.494 0.692 10.824 1.00 83.69 112 ILE A O 1
ATOM 906 N N . LEU A 1 113 ? -1.711 -0.927 9.497 1.00 82.62 113 LEU A N 1
ATOM 907 C CA . LEU A 1 113 ? -3.001 -1.231 8.878 1.00 82.62 113 LEU A CA 1
ATOM 908 C C . LEU A 1 113 ? -4.016 -1.880 9.833 1.00 82.62 113 LEU A C 1
ATOM 910 O O . LEU A 1 113 ? -5.207 -1.947 9.504 1.00 82.62 113 LEU A O 1
ATOM 914 N N . ALA A 1 114 ? -3.581 -2.338 11.011 1.00 84.75 114 ALA A N 1
ATOM 915 C CA . ALA A 1 114 ? -4.478 -2.764 12.082 1.00 84.75 114 ALA A CA 1
ATOM 916 C C . ALA A 1 114 ? -5.234 -1.576 12.704 1.00 84.75 114 ALA A C 1
ATOM 918 O O . ALA A 1 114 ? -6.357 -1.757 13.182 1.00 84.75 114 ALA A O 1
ATOM 919 N N . PHE A 1 115 ? -4.668 -0.366 12.618 1.00 87.75 115 PHE A N 1
ATOM 920 C CA . PHE A 1 115 ? -5.255 0.887 13.095 1.00 87.75 115 PHE A CA 1
ATOM 921 C C . PHE A 1 115 ? -5.439 1.875 11.935 1.00 87.75 115 PHE A C 1
ATOM 923 O O . PHE A 1 115 ? -4.825 2.934 11.893 1.00 87.75 115 PHE A O 1
ATOM 930 N N . PRO A 1 116 ? -6.331 1.575 10.979 1.00 86.69 116 PRO A N 1
ATOM 931 C CA . PRO A 1 116 ? -6.391 2.272 9.694 1.00 86.69 116 PRO A CA 1
ATOM 932 C C . PRO A 1 116 ? -6.853 3.741 9.756 1.00 86.69 116 PRO A C 1
ATOM 934 O O . PRO A 1 116 ? -6.899 4.399 8.717 1.00 86.69 116 PRO A O 1
ATOM 937 N N . LEU A 1 117 ? -7.234 4.235 10.937 1.00 88.56 117 LEU A N 1
ATOM 938 C CA . LEU A 1 117 ? -7.610 5.629 11.188 1.00 88.56 117 LEU A CA 1
ATOM 939 C C . LEU A 1 117 ? -6.496 6.444 11.860 1.00 88.56 117 LEU A C 1
ATOM 941 O O . LEU A 1 117 ? -6.693 7.641 12.070 1.00 88.56 117 LEU A O 1
ATOM 945 N N . SER A 1 118 ? -5.372 5.816 12.208 1.00 90.75 118 SER A N 1
ATOM 946 C CA . SER A 1 118 ? -4.236 6.494 12.824 1.00 90.75 118 SER A CA 1
ATOM 947 C C . SER A 1 118 ? -3.545 7.434 11.829 1.00 90.75 118 SER A C 1
ATOM 949 O O . SER A 1 118 ? -3.711 7.297 10.611 1.00 90.75 118 SER A O 1
ATOM 951 N N . GLU A 1 119 ? -2.786 8.406 12.334 1.00 90.44 119 GLU A N 1
ATOM 952 C CA . GLU A 1 119 ? -2.049 9.338 11.471 1.00 90.44 119 GLU A CA 1
ATOM 953 C C . GLU A 1 119 ? -0.948 8.612 10.687 1.00 90.44 119 GLU A C 1
ATOM 955 O O . GLU A 1 119 ? -0.797 8.851 9.489 1.00 90.44 119 GLU A O 1
ATOM 960 N N . GLU A 1 120 ? -0.315 7.606 11.297 1.00 90.00 120 GLU A N 1
ATOM 961 C CA . GLU A 1 120 ? 0.640 6.697 10.654 1.00 90.00 120 GLU A CA 1
ATOM 962 C C . GLU A 1 120 ? 0.021 6.052 9.407 1.00 90.00 120 GLU A C 1
ATOM 964 O O . GLU A 1 120 ? 0.610 6.041 8.323 1.00 90.00 120 GLU A O 1
ATOM 969 N N . ALA A 1 121 ? -1.203 5.529 9.543 1.00 90.00 121 ALA A N 1
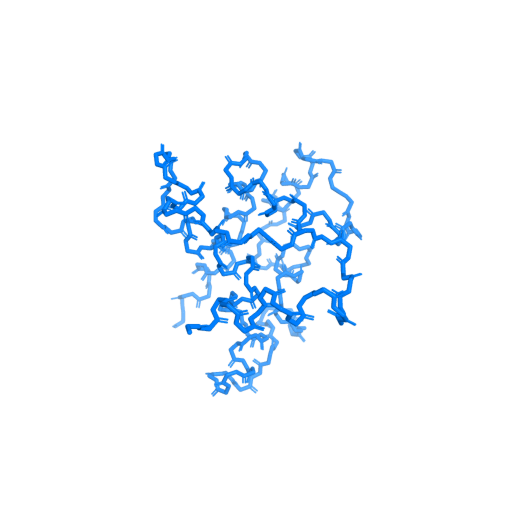ATOM 970 C CA . ALA A 1 121 ? -1.907 4.870 8.454 1.00 90.00 121 ALA A CA 1
ATOM 971 C C . ALA A 1 121 ? -2.284 5.861 7.349 1.00 90.00 121 ALA A C 1
ATOM 973 O O . ALA A 1 121 ? -2.121 5.564 6.166 1.00 90.00 121 ALA A O 1
ATOM 974 N N . LYS A 1 122 ? -2.726 7.069 7.713 1.00 90.69 122 LYS A N 1
ATOM 975 C CA . LYS A 1 122 ? -3.031 8.131 6.744 1.00 90.69 122 LYS A CA 1
ATOM 976 C C . LYS A 1 122 ? -1.788 8.588 5.981 1.00 90.69 122 LYS A C 1
ATOM 978 O O . LYS A 1 122 ? -1.868 8.785 4.764 1.00 90.69 122 LYS A O 1
ATOM 983 N N . SER A 1 123 ? -0.652 8.721 6.663 1.00 90.12 123 SER A N 1
ATOM 984 C CA . SER A 1 123 ? 0.630 9.072 6.047 1.00 90.12 123 SER A CA 1
ATOM 985 C C . SER A 1 123 ? 1.078 7.983 5.064 1.00 90.12 123 SER A C 1
ATOM 987 O O . SER A 1 123 ? 1.398 8.274 3.908 1.00 90.12 123 SER A O 1
ATOM 989 N N . LEU A 1 124 ? 0.921 6.709 5.442 1.00 89.50 124 LEU A N 1
ATOM 990 C CA . LEU A 1 124 ? 1.145 5.575 4.544 1.00 89.50 124 LEU A CA 1
ATOM 991 C C . LEU A 1 124 ? 0.233 5.620 3.302 1.00 89.50 124 LEU A C 1
ATOM 993 O O . LEU A 1 124 ? 0.699 5.420 2.178 1.00 89.50 124 LEU A O 1
ATOM 997 N N . TYR A 1 125 ? -1.060 5.928 3.457 1.00 91.25 125 TYR A N 1
ATOM 998 C CA . TYR A 1 125 ? -1.968 6.056 2.308 1.00 91.25 125 TYR A CA 1
ATOM 999 C C . TYR A 1 125 ? -1.534 7.177 1.367 1.00 91.25 125 TYR A C 1
ATOM 1001 O O . TYR A 1 125 ? -1.644 7.034 0.149 1.00 91.25 125 TYR A O 1
ATOM 1009 N N . LYS A 1 126 ? -1.031 8.294 1.905 1.00 90.12 126 LYS A N 1
ATOM 1010 C CA . LYS A 1 126 ? -0.490 9.402 1.110 1.00 90.12 126 LYS A CA 1
ATOM 1011 C C . LYS A 1 126 ? 0.709 8.950 0.279 1.00 90.12 126 LYS A C 1
ATOM 1013 O O . LYS A 1 126 ? 0.726 9.226 -0.920 1.00 90.12 126 LYS A O 1
ATOM 1018 N N . LEU A 1 127 ? 1.637 8.211 0.880 1.00 88.75 127 LEU A N 1
ATOM 1019 C CA . LEU A 1 127 ? 2.810 7.667 0.198 1.00 88.75 127 LEU A CA 1
ATOM 1020 C C . LEU A 1 127 ? 2.405 6.743 -0.964 1.00 88.75 127 LEU A C 1
ATOM 1022 O O . LEU A 1 127 ? 2.810 6.939 -2.110 1.00 88.75 127 LEU A O 1
ATOM 1026 N N . VAL A 1 128 ? 1.493 5.803 -0.702 1.00 89.62 128 VAL A N 1
ATOM 1027 C CA . VAL A 1 128 ? 0.981 4.876 -1.724 1.00 89.62 128 VAL A CA 1
ATOM 1028 C C . VAL A 1 128 ? 0.206 5.615 -2.825 1.00 89.62 128 VAL A C 1
ATOM 1030 O O . VAL A 1 128 ? 0.350 5.290 -4.004 1.00 89.62 128 VAL A O 1
ATOM 1033 N N . LYS A 1 129 ? -0.583 6.649 -2.490 1.00 90.06 129 LYS A N 1
ATOM 1034 C CA . LYS A 1 129 ? -1.270 7.495 -3.488 1.00 90.06 129 LYS A CA 1
ATOM 1035 C C . LYS A 1 129 ? -0.295 8.159 -4.447 1.00 90.06 129 LYS A C 1
ATOM 1037 O O . LYS A 1 129 ? -0.583 8.197 -5.641 1.00 90.06 129 LYS A O 1
ATOM 1042 N N . LEU A 1 130 ? 0.813 8.694 -3.935 1.00 87.94 130 LEU A N 1
ATOM 1043 C CA . LEU A 1 130 ? 1.841 9.335 -4.756 1.00 87.94 130 LEU A CA 1
ATOM 1044 C C . LEU A 1 130 ? 2.439 8.334 -5.747 1.00 87.94 130 LEU A C 1
ATOM 1046 O O . LEU A 1 130 ? 2.517 8.610 -6.941 1.00 87.94 130 LEU A O 1
ATOM 1050 N N . ALA A 1 131 ? 2.752 7.127 -5.286 1.00 84.75 131 ALA A N 1
ATOM 1051 C CA . ALA A 1 131 ? 3.300 6.092 -6.154 1.00 84.75 131 ALA A CA 1
ATOM 1052 C C . ALA A 1 131 ? 2.335 5.653 -7.269 1.00 84.75 131 ALA A C 1
ATOM 1054 O O . ALA A 1 131 ? 2.747 5.410 -8.408 1.00 84.75 131 ALA A O 1
ATOM 1055 N N . LEU A 1 132 ? 1.040 5.566 -6.947 1.00 86.06 132 LEU A N 1
ATOM 1056 C CA . LEU A 1 132 ? -0.014 5.193 -7.892 1.00 86.06 132 LEU A CA 1
ATOM 1057 C C . LEU A 1 132 ? -0.392 6.329 -8.853 1.00 86.06 132 LEU A C 1
ATOM 1059 O O . LEU A 1 132 ? -0.843 6.055 -9.966 1.00 86.06 132 LEU A O 1
ATOM 1063 N N . SER A 1 133 ? -0.256 7.595 -8.451 1.00 82.75 133 SER A N 1
ATOM 1064 C CA . SER A 1 133 ? -0.616 8.741 -9.294 1.00 82.75 133 SER A CA 1
ATOM 1065 C C . SER A 1 133 ? 0.395 8.968 -10.415 1.00 82.75 133 SER A C 1
ATOM 1067 O O . SER A 1 133 ? -0.007 9.267 -11.539 1.00 82.75 133 SER A O 1
ATOM 1069 N N . VAL A 1 134 ? 1.684 8.742 -10.149 1.00 69.94 134 VAL A N 1
ATOM 1070 C CA . VAL A 1 134 ? 2.754 8.843 -11.152 1.00 69.94 134 VAL A CA 1
ATOM 1071 C C . VAL A 1 134 ? 2.565 7.823 -12.287 1.00 69.94 134 VAL A C 1
ATOM 1073 O O . VAL A 1 134 ? 2.832 8.134 -13.442 1.00 69.94 134 VAL A O 1
ATOM 1076 N N . LYS A 1 135 ? 1.978 6.654 -11.997 1.00 63.53 135 LYS A N 1
ATOM 1077 C CA . LYS A 1 135 ? 1.667 5.608 -12.988 1.00 63.53 135 LYS A CA 1
ATOM 1078 C C . LYS A 1 135 ? 0.596 6.008 -14.015 1.00 63.53 135 LYS A C 1
ATOM 1080 O O . LYS A 1 135 ? 0.569 5.457 -15.106 1.00 63.53 135 LYS A O 1
ATOM 1085 N N . LYS A 1 136 ? -0.300 6.950 -13.691 1.00 57.75 136 LYS A N 1
ATOM 1086 C CA . LYS A 1 136 ? -1.423 7.346 -14.569 1.00 57.75 136 LYS A CA 1
ATOM 1087 C C . LYS A 1 136 ? -1.043 8.325 -15.692 1.00 57.75 136 LYS A C 1
ATOM 1089 O O . LYS A 1 136 ? -1.934 8.777 -16.401 1.00 57.75 136 LYS A O 1
ATOM 1094 N N . LYS A 1 137 ? 0.233 8.700 -15.827 1.00 45.00 137 LYS A N 1
ATOM 1095 C CA . LYS A 1 137 ? 0.706 9.688 -16.815 1.00 45.00 137 LY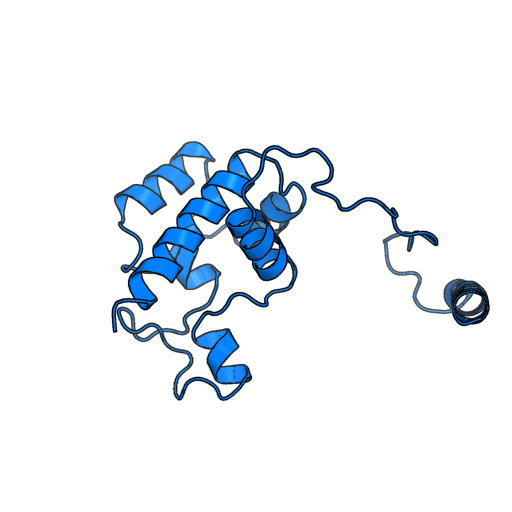S A CA 1
ATOM 1096 C C . LYS A 1 137 ? 1.128 9.100 -18.175 1.00 45.00 137 LYS A C 1
ATOM 1098 O O . LYS A 1 137 ? 1.765 9.814 -18.942 1.00 45.00 137 LYS A O 1
ATOM 1103 N N . VAL A 1 138 ? 0.767 7.852 -18.480 1.00 38.00 138 VAL A N 1
ATOM 1104 C CA . VAL A 1 138 ? 1.022 7.208 -19.783 1.00 38.00 138 VAL A CA 1
ATOM 1105 C C . VAL A 1 138 ? -0.294 6.916 -20.482 1.00 38.00 138 VAL A C 1
ATOM 1107 O O . VAL A 1 138 ? -1.184 6.350 -19.807 1.00 38.00 138 VAL A O 1
#

Foldseek 3Di:
DVLVVCVVPCVPDDPDPDDPDSDDDPDDPCVVPPDDPLLVVLLVCLLVVNDPALLNCVVVVNDPDQADPQPRHRTGLLCQQQPDVLQPPVLNVCLCVVVVHDSPPVVVSNVLSVVCRDPNNVSSSVSSVSSVVSVPPD

Radius of gyration: 18.3 Å; chains: 1; bounding box: 42×44×39 Å

Organism: Euphydryas editha (NCBI:txid104508)